Protein AF-A0A346PDL6-F1 (afdb_monomer_lite)

Foldseek 3Di:
DDDDDDPPPVVVVVVVVVVVVVVVVVVVVVVVVVVVVVVVVVVCVVVVKDWAAQDPVPSPGTWIHDPQWTADPPPGDIDGD

Secondary structure (DSSP, 8-state):
-----PPPHHHHHHHHHHHHHHHHHHHHHHHHHHHHHHHHHHHHHHTT-EEEEE-TTTSSSEEEEETTEEE-TTT--EEE-

Organism: NCBI:txid2044521

pLDDT: mean 91.23, std 12.37, range [40.0, 98.5]

Sequence (81 aa):
MDPGLRPGKHHQRRTSDRLERLEERLEATDRRVRLLQNTLCGVARNADISIGCACTRCERSYLLITDGMLVCPQCGYRQSM

Structure (mmCIF, N/CA/C/O backbone):
data_AF-A0A346PDL6-F1
#
_entry.id   AF-A0A346PDL6-F1
#
loop_
_atom_site.group_PDB
_atom_site.id
_atom_site.type_symbol
_atom_site.label_atom_id
_atom_site.label_alt_id
_atom_site.label_comp_id
_atom_site.label_asym_id
_atom_site.label_entity_id
_atom_site.label_seq_id
_atom_site.pdbx_PDB_ins_code
_atom_site.Cartn_x
_atom_site.Cartn_y
_atom_site.Cartn_z
_atom_site.occupancy
_atom_site.B_iso_or_equiv
_atom_site.auth_seq_id
_atom_site.auth_comp_id
_atom_site.auth_asym_id
_atom_site.auth_atom_id
_atom_site.pdbx_PDB_model_num
ATOM 1 N N . MET A 1 1 ? -9.497 19.684 48.415 1.00 40.00 1 MET A N 1
ATOM 2 C CA . MET A 1 1 ? -9.578 18.225 48.203 1.00 40.00 1 MET A CA 1
ATOM 3 C C . MET A 1 1 ? -10.761 17.990 47.282 1.00 40.00 1 MET A C 1
ATOM 5 O O . MET A 1 1 ? -11.889 18.113 47.736 1.00 40.00 1 MET A O 1
ATOM 9 N N . ASP A 1 2 ? -10.502 17.807 45.990 1.00 48.91 2 ASP A N 1
ATOM 10 C CA . ASP A 1 2 ? -11.538 17.649 44.961 1.00 48.91 2 ASP A CA 1
ATOM 11 C C . ASP A 1 2 ? -12.120 16.223 45.042 1.00 48.91 2 ASP A C 1
ATOM 13 O O . ASP A 1 2 ? -11.351 15.258 44.946 1.00 48.91 2 ASP A O 1
ATOM 17 N N . PRO A 1 3 ? -13.429 16.030 45.290 1.00 55.38 3 PRO A N 1
ATOM 18 C CA . PRO A 1 3 ? -14.003 14.700 45.395 1.00 55.38 3 PRO A CA 1
ATOM 19 C C . PRO A 1 3 ? -14.151 14.114 43.990 1.00 55.38 3 PRO A C 1
ATOM 21 O O . PRO A 1 3 ? -15.065 14.450 43.241 1.00 55.38 3 PRO A O 1
ATOM 24 N N . GLY A 1 4 ? -13.219 13.227 43.638 1.00 58.28 4 GLY A N 1
ATOM 25 C CA . GLY A 1 4 ? -13.171 12.543 42.352 1.00 58.28 4 GLY A CA 1
ATOM 26 C C . GLY A 1 4 ? -14.513 11.921 41.964 1.00 58.28 4 GLY A C 1
ATOM 27 O O . GLY A 1 4 ? -14.982 10.964 42.586 1.00 58.28 4 GLY A O 1
ATOM 28 N N . LEU A 1 5 ? -15.102 12.451 40.892 1.00 61.94 5 LEU A N 1
ATOM 29 C CA . LEU A 1 5 ? -16.229 11.865 40.176 1.00 61.94 5 LEU A CA 1
ATOM 30 C C . LEU A 1 5 ? -15.834 10.464 39.696 1.00 61.94 5 LEU A C 1
ATOM 32 O O . LEU A 1 5 ? -15.190 10.304 38.661 1.00 61.94 5 LEU A O 1
ATOM 36 N N . ARG A 1 6 ? -16.215 9.426 40.450 1.00 65.69 6 ARG A N 1
ATOM 37 C CA . ARG A 1 6 ? -16.142 8.046 39.962 1.00 65.69 6 ARG A CA 1
ATOM 38 C C . ARG A 1 6 ? -17.116 7.928 38.787 1.00 65.69 6 ARG A C 1
ATOM 40 O O . ARG A 1 6 ? -18.318 8.105 39.005 1.00 65.69 6 ARG A O 1
ATOM 47 N N . PRO A 1 7 ? -16.653 7.643 37.558 1.00 62.53 7 PRO A N 1
ATOM 48 C CA . PRO A 1 7 ? -17.560 7.468 36.437 1.00 62.53 7 PRO A CA 1
ATOM 49 C C . PRO A 1 7 ? -18.526 6.326 36.760 1.00 62.53 7 PRO A C 1
ATOM 51 O O . PRO A 1 7 ? -18.113 5.239 37.164 1.00 62.53 7 PRO A O 1
ATOM 54 N N . GLY A 1 8 ? -19.829 6.584 36.634 1.00 74.56 8 GLY A N 1
ATOM 55 C CA . GLY A 1 8 ? -20.849 5.579 36.926 1.00 74.56 8 GLY A CA 1
ATOM 56 C C . GLY A 1 8 ? -20.632 4.315 36.088 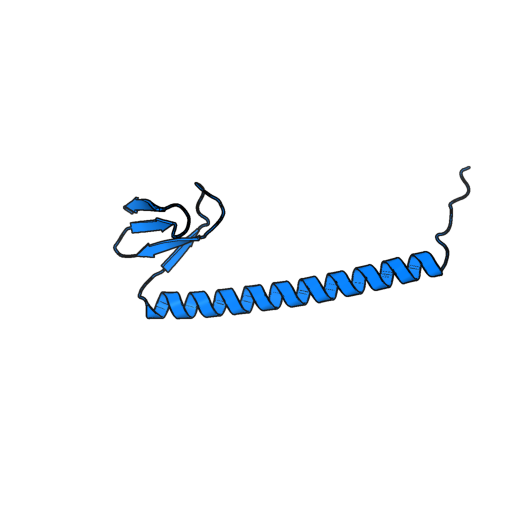1.00 74.56 8 GLY A C 1
ATOM 57 O O . GLY A 1 8 ? -20.204 4.400 34.937 1.00 74.56 8 GLY A O 1
ATOM 58 N N . LYS A 1 9 ? -20.970 3.138 36.634 1.00 74.69 9 LYS A N 1
ATOM 59 C CA . LYS A 1 9 ? -20.797 1.816 35.985 1.00 74.69 9 LYS A CA 1
ATOM 60 C C . LYS A 1 9 ? -21.277 1.774 34.522 1.00 74.69 9 LYS A C 1
ATOM 62 O O . LYS A 1 9 ? -20.714 1.062 33.698 1.00 74.69 9 LYS A O 1
ATOM 67 N N . HIS A 1 10 ? -22.302 2.557 34.189 1.00 75.00 10 HIS A N 1
ATOM 68 C CA . HIS A 1 10 ? -22.838 2.686 32.834 1.00 75.00 10 HIS A CA 1
ATOM 69 C C . HIS A 1 10 ? -21.922 3.471 31.872 1.00 75.00 10 HIS A C 1
ATOM 71 O O . HIS A 1 10 ? -21.804 3.096 30.708 1.00 75.00 10 HIS A O 1
ATOM 77 N N . HIS A 1 11 ? -21.232 4.518 32.341 1.00 77.75 11 HIS A N 1
ATOM 78 C CA . HIS A 1 11 ? -20.221 5.225 31.547 1.00 77.75 11 HIS A CA 1
ATOM 79 C C . HIS A 1 11 ? -19.023 4.315 31.262 1.00 77.75 11 HIS A C 1
ATOM 81 O O . HIS A 1 11 ? -18.569 4.238 30.127 1.00 77.75 11 HIS A O 1
ATOM 87 N N . GLN A 1 12 ? -18.577 3.555 32.267 1.00 81.75 12 GLN A N 1
ATOM 88 C CA . GLN A 1 12 ? -17.469 2.615 32.108 1.00 81.75 12 GLN A CA 1
ATOM 89 C C . GLN A 1 12 ? -17.789 1.496 31.105 1.00 81.75 12 GLN A C 1
ATOM 91 O O . GLN A 1 12 ? -16.965 1.214 30.241 1.00 81.75 12 GLN A O 1
ATOM 96 N N . ARG A 1 13 ? -19.004 0.926 31.152 1.00 81.69 13 ARG A N 1
ATOM 97 C CA . ARG A 1 13 ? -19.476 -0.041 30.143 1.00 81.69 13 ARG A CA 1
ATOM 98 C C . ARG A 1 13 ? -19.498 0.554 28.738 1.00 81.69 13 ARG A C 1
ATOM 100 O O . ARG A 1 13 ? -18.881 -0.003 27.847 1.00 81.69 13 ARG A O 1
ATOM 107 N N . ARG A 1 14 ? -20.098 1.735 28.548 1.00 86.75 14 ARG A N 1
ATOM 108 C CA . ARG A 1 14 ? -20.133 2.395 27.228 1.00 86.75 14 ARG A CA 1
ATOM 109 C C . ARG A 1 14 ? -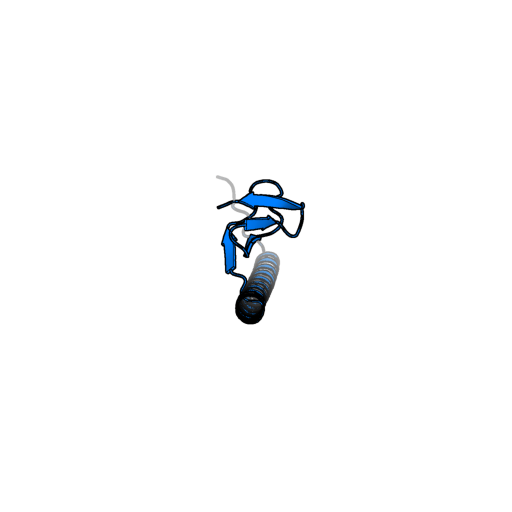18.743 2.670 26.657 1.00 86.75 14 ARG A C 1
ATOM 111 O O . ARG A 1 14 ? -18.556 2.565 25.446 1.00 86.75 14 ARG A O 1
ATOM 118 N N . THR A 1 15 ? -17.794 3.052 27.508 1.00 91.38 15 THR A N 1
ATOM 119 C CA . THR A 1 15 ? -16.399 3.244 27.102 1.00 91.38 15 THR A CA 1
ATOM 120 C C . THR A 1 15 ? -15.758 1.915 26.712 1.00 91.38 15 THR A C 1
ATOM 122 O O . THR A 1 15 ? -15.142 1.857 25.655 1.00 91.38 15 THR A O 1
ATOM 125 N N . SER A 1 16 ? -15.970 0.853 27.495 1.00 92.00 16 SER A N 1
ATOM 126 C CA . SER A 1 16 ? -15.507 -0.504 27.172 1.00 92.00 16 SER A CA 1
ATOM 127 C C . SER A 1 16 ? -16.053 -0.982 25.825 1.00 92.00 16 SER A C 1
ATOM 129 O O . SER A 1 16 ? -15.273 -1.321 24.944 1.00 92.00 16 SER A O 1
ATOM 131 N N . ASP A 1 17 ? -17.368 -0.884 25.607 1.00 93.75 17 ASP A N 1
ATOM 132 C CA . ASP A 1 17 ? -18.005 -1.306 24.353 1.00 93.75 17 ASP A CA 1
ATOM 133 C C . ASP A 1 17 ? -17.499 -0.487 23.150 1.00 93.75 17 ASP A C 1
ATOM 135 O O . ASP A 1 17 ? -17.491 -0.941 22.007 1.00 93.75 17 ASP A O 1
ATOM 139 N N . ARG A 1 18 ? -17.142 0.787 23.369 1.00 94.88 18 ARG A N 1
ATOM 140 C CA . ARG A 1 18 ? -16.573 1.638 22.317 1.00 94.88 18 ARG A CA 1
ATOM 141 C C . ARG A 1 18 ? -15.139 1.232 21.991 1.00 94.88 18 ARG A C 1
ATOM 143 O O . ARG A 1 18 ? -14.784 1.315 20.820 1.00 94.88 18 ARG A O 1
ATOM 150 N N . LEU A 1 19 ? -14.345 0.855 22.990 1.00 96.94 19 LEU A N 1
ATOM 151 C CA . LEU A 1 19 ? -12.977 0.381 22.791 1.00 96.94 19 LEU A CA 1
ATOM 152 C C . LEU A 1 19 ? -12.971 -0.941 22.031 1.00 96.94 19 LEU A C 1
ATOM 154 O O . LEU A 1 19 ? -12.335 -1.003 20.988 1.00 96.94 19 LEU A O 1
ATOM 158 N N . GLU A 1 20 ? -13.784 -1.907 22.452 1.00 96.56 20 GLU A N 1
ATOM 159 C CA . GLU A 1 20 ? -13.927 -3.204 21.776 1.00 96.56 20 GLU A CA 1
ATOM 160 C C . GLU A 1 20 ? -14.296 -3.024 20.294 1.00 96.56 20 GLU A C 1
ATOM 162 O O . GLU A 1 20 ? -13.605 -3.508 19.402 1.00 96.56 20 GLU A O 1
ATOM 167 N N . ARG A 1 21 ? -15.293 -2.180 19.990 1.00 96.94 21 ARG A N 1
ATOM 168 C CA . ARG A 1 21 ? -15.646 -1.860 18.593 1.00 96.94 21 ARG A CA 1
ATOM 169 C C . ARG A 1 21 ? -14.530 -1.168 17.807 1.00 96.94 21 ARG A C 1
ATOM 171 O O . ARG A 1 21 ? -14.517 -1.239 16.578 1.00 96.94 21 ARG A O 1
ATOM 178 N N . LEU A 1 22 ? -13.663 -0.395 18.459 1.00 97.94 22 LEU A N 1
ATOM 179 C CA . LEU A 1 22 ? -12.528 0.246 17.790 1.00 97.94 22 LEU A CA 1
ATOM 180 C C . LEU A 1 22 ? -11.410 -0.762 17.523 1.00 97.94 22 LEU A C 1
ATOM 182 O O . LEU A 1 22 ? -10.836 -0.716 16.438 1.00 97.94 22 LEU A O 1
ATOM 186 N N . GLU A 1 23 ? -11.155 -1.668 18.462 1.00 97.88 23 GLU A N 1
ATOM 187 C CA . GLU A 1 23 ? -10.199 -2.770 18.329 1.00 97.88 23 GLU A CA 1
ATOM 188 C C . GLU A 1 23 ? -10.604 -3.698 17.181 1.00 97.88 23 GLU A C 1
ATOM 190 O O . GLU A 1 23 ? -9.831 -3.875 16.242 1.00 97.88 23 GLU A O 1
ATOM 195 N N . GLU A 1 24 ? -11.858 -4.155 17.145 1.00 98.06 24 GLU A N 1
ATOM 196 C CA . GLU A 1 24 ? -12.383 -4.985 16.051 1.00 98.06 24 GLU A CA 1
ATOM 197 C C . GLU A 1 24 ? -12.248 -4.301 14.681 1.00 98.06 24 GLU A C 1
ATOM 199 O O . GLU A 1 24 ? -11.864 -4.912 13.679 1.00 98.06 24 GLU A O 1
ATOM 204 N N . ARG A 1 25 ? -12.556 -2.999 14.612 1.00 98.06 25 ARG A N 1
ATOM 205 C CA . ARG A 1 25 ? -12.430 -2.221 13.371 1.00 98.06 25 ARG A CA 1
ATOM 206 C C . ARG A 1 25 ? -10.978 -2.050 12.948 1.00 98.06 25 ARG A C 1
ATOM 208 O O . ARG A 1 25 ? -10.710 -2.038 11.742 1.00 98.06 25 ARG A O 1
ATOM 215 N N . LEU A 1 26 ? -10.066 -1.887 13.903 1.00 98.44 26 LEU A N 1
ATOM 216 C CA . LEU A 1 26 ? -8.637 -1.787 13.639 1.00 98.44 26 LEU A CA 1
ATOM 217 C C . LEU A 1 26 ? -8.115 -3.116 13.092 1.00 98.44 26 LEU A C 1
ATOM 219 O O . LEU A 1 26 ? -7.549 -3.130 12.003 1.00 98.44 26 LEU A O 1
ATOM 223 N N . GLU A 1 27 ? -8.417 -4.231 13.756 1.00 98.25 27 GLU A N 1
ATOM 224 C CA . GLU A 1 27 ? -8.030 -5.572 13.307 1.00 98.25 27 GLU A CA 1
ATOM 225 C C . GLU A 1 27 ? -8.576 -5.896 11.911 1.00 98.25 27 GLU A C 1
ATOM 227 O O . GLU A 1 27 ? -7.852 -6.397 11.042 1.00 98.25 27 GLU A O 1
ATOM 232 N N . ALA A 1 28 ? -9.844 -5.567 11.652 1.00 98.06 28 ALA A N 1
ATOM 233 C CA . ALA A 1 28 ? -10.453 -5.749 10.339 1.00 98.06 28 ALA A CA 1
ATOM 234 C C . ALA A 1 28 ? -9.765 -4.894 9.261 1.00 98.06 28 ALA A C 1
ATOM 236 O O . ALA A 1 28 ? -9.556 -5.357 8.133 1.00 98.06 28 ALA A O 1
ATOM 237 N N . THR A 1 29 ? -9.391 -3.658 9.600 1.00 98.25 29 THR A N 1
ATOM 238 C CA . THR A 1 29 ? -8.676 -2.752 8.691 1.00 98.25 29 THR A CA 1
ATOM 239 C C . THR A 1 29 ? -7.269 -3.266 8.409 1.00 98.25 29 THR A C 1
ATOM 241 O O . THR A 1 29 ? -6.898 -3.375 7.241 1.00 98.25 29 THR A O 1
ATOM 244 N N . ASP A 1 30 ? -6.524 -3.679 9.431 1.00 98.44 30 ASP A N 1
ATOM 245 C CA . ASP A 1 30 ? -5.177 -4.238 9.293 1.00 98.44 30 ASP A CA 1
ATOM 246 C C . ASP A 1 30 ? -5.184 -5.513 8.450 1.00 98.44 30 ASP A C 1
ATOM 248 O O . ASP A 1 30 ? -4.363 -5.680 7.540 1.00 98.44 30 ASP A O 1
ATOM 252 N N . ARG A 1 31 ? -6.159 -6.400 8.681 1.00 98.44 31 ARG A N 1
ATOM 253 C CA . ARG A 1 31 ? -6.354 -7.594 7.852 1.00 98.44 31 ARG A CA 1
ATOM 254 C C . ARG A 1 31 ? -6.606 -7.218 6.395 1.00 98.44 31 ARG A C 1
ATOM 256 O O . ARG A 1 31 ? -6.007 -7.815 5.499 1.00 98.44 31 ARG A O 1
ATOM 263 N N . ARG A 1 32 ? -7.466 -6.228 6.142 1.00 98.38 32 ARG A N 1
ATOM 264 C CA . ARG A 1 32 ? -7.758 -5.752 4.784 1.00 98.38 32 ARG A CA 1
ATOM 265 C C . ARG A 1 32 ? -6.522 -5.146 4.118 1.00 98.38 32 ARG A C 1
ATOM 267 O O . ARG A 1 32 ? -6.278 -5.443 2.951 1.00 98.38 32 ARG A O 1
ATOM 274 N N . VAL A 1 33 ? -5.732 -4.353 4.840 1.00 97.50 33 VAL A N 1
ATOM 275 C CA . VAL A 1 33 ? -4.480 -3.770 4.332 1.00 97.50 33 VAL A CA 1
ATOM 276 C C . VAL A 1 33 ? -3.500 -4.869 3.927 1.00 97.50 33 VAL A C 1
ATOM 278 O O . VAL A 1 33 ? -3.006 -4.839 2.802 1.00 97.50 33 VAL A O 1
ATOM 281 N N . ARG A 1 34 ? -3.289 -5.889 4.770 1.00 98.00 34 ARG A N 1
ATOM 282 C CA . ARG A 1 34 ? -2.405 -7.026 4.444 1.00 98.00 34 ARG A CA 1
ATOM 283 C C . ARG A 1 34 ? -2.865 -7.788 3.202 1.00 98.00 34 ARG A C 1
ATOM 285 O O . ARG A 1 34 ? -2.050 -8.127 2.349 1.00 98.00 34 ARG A O 1
ATOM 292 N N . LEU A 1 35 ? -4.169 -8.040 3.069 1.00 98.50 35 LEU A N 1
ATOM 293 C CA . LEU A 1 35 ? -4.727 -8.708 1.886 1.00 98.50 35 LEU A CA 1
ATOM 294 C C . LEU A 1 35 ? -4.495 -7.895 0.608 1.00 98.50 35 LEU A C 1
ATOM 296 O O . LEU A 1 35 ? -4.083 -8.454 -0.411 1.00 98.50 35 LEU A O 1
ATOM 300 N N . LEU A 1 36 ? -4.720 -6.580 0.664 1.00 97.12 36 LEU A N 1
ATOM 301 C CA . LEU A 1 36 ? -4.468 -5.685 -0.465 1.00 97.12 36 LEU A CA 1
ATOM 302 C C . LEU A 1 36 ? -2.978 -5.623 -0.811 1.00 97.12 36 LEU A C 1
ATOM 304 O O . LEU A 1 36 ? -2.642 -5.737 -1.983 1.00 97.12 36 LEU A O 1
ATOM 308 N N . GLN A 1 37 ? -2.088 -5.524 0.179 1.00 95.25 37 GLN A N 1
ATOM 309 C CA . GLN A 1 37 ? -0.637 -5.556 -0.036 1.00 95.25 37 GLN A CA 1
ATOM 310 C C . GLN A 1 37 ? -0.195 -6.851 -0.723 1.00 95.25 37 GLN A C 1
ATOM 312 O O . GLN A 1 37 ? 0.489 -6.802 -1.741 1.00 95.25 37 GLN A O 1
ATOM 317 N N . ASN A 1 38 ? -0.642 -8.008 -0.229 1.00 97.38 38 ASN A N 1
ATOM 318 C CA . ASN A 1 38 ? -0.311 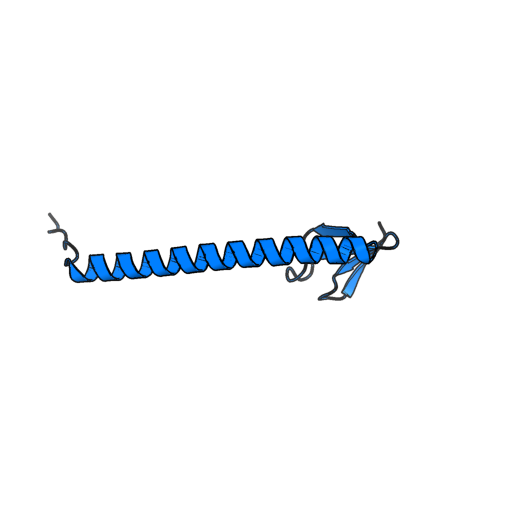-9.302 -0.828 1.0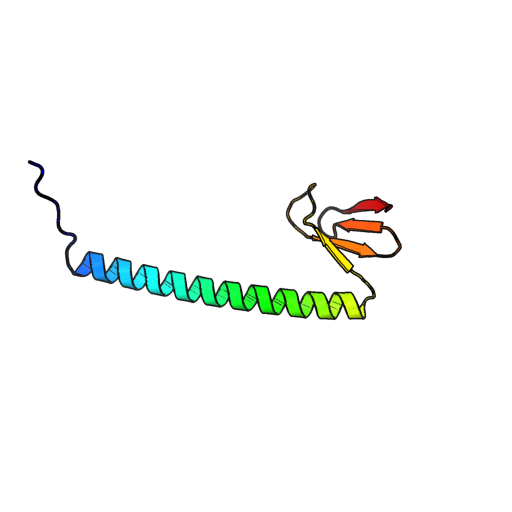0 97.38 38 ASN A CA 1
ATOM 319 C C . ASN A 1 38 ? -0.811 -9.407 -2.274 1.00 97.38 38 ASN A C 1
ATOM 321 O O . ASN A 1 38 ? -0.085 -9.874 -3.152 1.00 97.38 38 ASN A O 1
ATOM 325 N N . THR A 1 39 ? -2.034 -8.937 -2.524 1.00 97.56 39 THR A N 1
ATOM 326 C CA . THR A 1 39 ? -2.630 -8.926 -3.865 1.00 97.56 39 THR A CA 1
ATOM 327 C C . THR A 1 39 ? -1.853 -8.007 -4.805 1.00 97.56 39 THR A C 1
ATOM 329 O O . THR A 1 39 ? -1.501 -8.423 -5.905 1.00 97.56 39 THR A O 1
ATOM 332 N N . LEU A 1 40 ? -1.523 -6.788 -4.366 1.00 95.69 40 LEU A N 1
ATOM 333 C CA . LEU A 1 40 ? -0.742 -5.826 -5.147 1.00 95.69 40 LEU A CA 1
ATOM 334 C C . LEU A 1 40 ? 0.656 -6.356 -5.467 1.00 95.69 40 LEU A C 1
ATOM 336 O O . LEU A 1 40 ? 1.094 -6.223 -6.603 1.00 95.69 40 LEU A O 1
ATOM 340 N N . CYS A 1 41 ? 1.326 -7.021 -4.522 1.00 94.00 41 CYS A N 1
ATOM 341 C CA . CYS A 1 41 ? 2.599 -7.694 -4.785 1.00 94.00 41 CYS A CA 1
ATOM 342 C C . CYS A 1 41 ? 2.463 -8.794 -5.848 1.00 94.00 41 CYS A C 1
ATOM 344 O O . CYS A 1 41 ? 3.341 -8.937 -6.694 1.00 94.00 41 CYS A O 1
ATOM 346 N N . GLY A 1 42 ? 1.375 -9.571 -5.824 1.00 97.62 42 GLY A N 1
ATOM 347 C CA . GLY A 1 42 ? 1.087 -10.569 -6.858 1.00 97.62 42 GLY A CA 1
ATOM 348 C C . GLY A 1 42 ? 0.858 -9.940 -8.235 1.00 97.62 42 GLY A C 1
ATOM 349 O O . GLY A 1 42 ? 1.460 -10.368 -9.215 1.00 97.62 42 GLY A O 1
ATOM 350 N N . VAL A 1 43 ? 0.044 -8.884 -8.299 1.00 96.88 43 VAL A N 1
ATOM 351 C CA . VAL A 1 43 ? -0.227 -8.132 -9.536 1.00 96.88 43 VAL A CA 1
ATOM 352 C C . VAL A 1 43 ? 1.049 -7.500 -10.092 1.00 96.88 43 VAL A C 1
ATOM 354 O O . VAL A 1 43 ? 1.308 -7.620 -11.284 1.00 96.88 43 VAL A O 1
ATOM 357 N N . ALA A 1 44 ? 1.859 -6.870 -9.241 1.00 95.81 44 ALA A N 1
ATOM 358 C CA . ALA A 1 44 ? 3.099 -6.213 -9.638 1.00 95.81 44 ALA A CA 1
ATOM 359 C C . ALA A 1 44 ? 4.093 -7.215 -10.245 1.00 95.81 44 ALA A C 1
ATOM 361 O O . ALA A 1 44 ? 4.592 -6.984 -11.341 1.00 95.81 44 ALA A O 1
ATOM 362 N N . ARG A 1 45 ? 4.279 -8.383 -9.609 1.00 95.31 45 ARG A N 1
ATOM 363 C CA . ARG A 1 45 ? 5.100 -9.472 -10.169 1.00 95.31 45 ARG A CA 1
ATOM 364 C C . ARG A 1 45 ? 4.583 -9.960 -11.520 1.00 95.31 45 ARG A C 1
ATOM 366 O O . ARG A 1 45 ? 5.378 -10.151 -12.428 1.00 95.31 45 ARG A O 1
ATOM 373 N N . ASN A 1 46 ? 3.269 -10.141 -11.665 1.00 97.31 46 ASN A N 1
ATOM 374 C CA . ASN A 1 46 ? 2.675 -10.587 -12.930 1.00 97.31 46 ASN A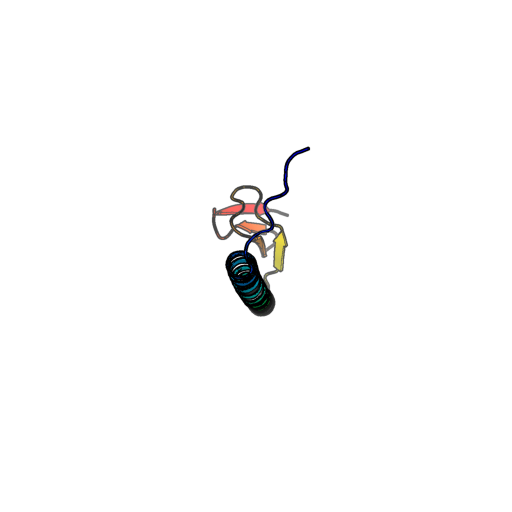 CA 1
ATOM 375 C C . ASN A 1 46 ? 2.825 -9.558 -14.061 1.00 97.31 46 ASN A C 1
ATOM 377 O O . ASN A 1 46 ? 2.806 -9.937 -15.227 1.00 97.31 46 ASN A O 1
ATOM 381 N N . ALA A 1 47 ? 2.939 -8.275 -13.720 1.00 95.69 47 ALA A N 1
ATOM 382 C CA . ALA A 1 47 ? 3.119 -7.184 -14.670 1.00 95.69 47 ALA A CA 1
ATOM 383 C C . ALA A 1 47 ? 4.594 -6.801 -14.899 1.00 95.69 47 ALA A C 1
ATOM 385 O O . ALA A 1 47 ? 4.841 -5.856 -15.637 1.00 95.69 47 ALA A O 1
ATOM 386 N N . ASP A 1 48 ? 5.545 -7.490 -14.258 1.00 95.56 48 ASP A N 1
ATOM 387 C CA . ASP A 1 48 ? 6.971 -7.124 -14.222 1.00 95.56 48 ASP A CA 1
ATOM 388 C C . ASP A 1 48 ? 7.225 -5.680 -13.731 1.00 95.56 48 ASP A C 1
ATOM 390 O O . ASP A 1 48 ? 8.036 -4.919 -14.256 1.00 95.56 48 ASP A O 1
ATOM 394 N N . ILE A 1 49 ? 6.478 -5.275 -12.701 1.00 96.06 49 ILE A N 1
ATOM 395 C CA . ILE A 1 49 ? 6.568 -3.961 -12.055 1.00 96.06 49 ILE A CA 1
ATOM 396 C C . ILE A 1 49 ? 7.024 -4.152 -10.609 1.00 96.06 49 ILE A C 1
ATOM 398 O O . ILE A 1 49 ? 6.592 -5.073 -9.914 1.00 96.06 49 ILE A O 1
ATOM 402 N N . SER A 1 50 ? 7.851 -3.235 -10.110 1.00 95.19 50 SER A N 1
ATOM 403 C CA . SER A 1 50 ? 8.175 -3.136 -8.682 1.00 95.19 50 SER A CA 1
ATOM 404 C C . SER A 1 50 ? 7.424 -1.974 -8.024 1.00 95.19 50 SER A C 1
ATOM 406 O O . SER A 1 50 ? 7.205 -0.934 -8.637 1.00 95.19 50 SER A O 1
ATOM 408 N N . ILE A 1 51 ? 7.010 -2.129 -6.764 1.00 95.56 51 ILE A N 1
ATOM 409 C CA . ILE A 1 51 ? 6.374 -1.055 -5.981 1.00 95.56 51 ILE A CA 1
ATOM 410 C C . ILE A 1 51 ? 7.451 -0.408 -5.102 1.00 95.56 51 ILE A C 1
ATOM 412 O O . ILE A 1 51 ? 8.089 -1.090 -4.304 1.00 95.56 51 ILE A O 1
ATOM 416 N N . GLY A 1 52 ? 7.668 0.895 -5.276 1.00 93.69 52 GLY A N 1
ATOM 417 C CA . GLY A 1 52 ? 8.667 1.692 -4.564 1.00 93.69 52 GLY A CA 1
ATOM 418 C C . GLY A 1 52 ? 8.134 2.344 -3.288 1.00 93.69 52 GLY A C 1
ATOM 419 O O . GLY A 1 52 ? 7.289 1.792 -2.588 1.00 93.69 52 GLY A O 1
ATOM 420 N N . CYS A 1 53 ? 8.639 3.539 -2.972 1.00 93.75 53 CYS A N 1
ATOM 421 C CA . CYS A 1 53 ? 8.213 4.334 -1.817 1.00 93.75 53 CYS A CA 1
ATOM 422 C C . CYS A 1 53 ? 6.943 5.160 -2.101 1.00 93.75 53 CYS A C 1
ATOM 424 O O . CYS A 1 53 ? 6.451 5.220 -3.230 1.00 93.75 53 CYS A O 1
ATOM 426 N N . ALA A 1 54 ? 6.390 5.793 -1.062 1.00 96.94 54 ALA A N 1
ATOM 427 C CA . ALA A 1 54 ? 5.279 6.726 -1.216 1.00 96.94 54 ALA A CA 1
ATOM 428 C C . ALA A 1 54 ? 5.694 7.926 -2.083 1.00 96.94 54 ALA A C 1
ATOM 430 O O . ALA A 1 54 ? 6.801 8.452 -1.961 1.00 96.94 54 ALA A O 1
ATOM 431 N N . CYS A 1 55 ? 4.796 8.384 -2.952 1.00 97.38 55 CYS A N 1
ATOM 432 C CA . CYS A 1 55 ? 5.037 9.559 -3.773 1.00 97.38 55 CYS A CA 1
ATOM 433 C C . CYS A 1 55 ? 5.090 10.814 -2.895 1.00 97.38 55 CYS A C 1
ATOM 435 O O . CYS A 1 55 ? 4.067 11.245 -2.374 1.00 97.38 55 CYS A O 1
ATOM 437 N N . THR A 1 56 ? 6.250 11.459 -2.813 1.00 96.31 56 THR A N 1
ATOM 438 C CA . THR A 1 56 ? 6.448 12.698 -2.038 1.00 96.31 56 THR A CA 1
ATOM 439 C C . THR A 1 56 ? 5.753 13.921 -2.642 1.00 96.31 56 THR A C 1
ATOM 441 O O . THR A 1 56 ? 5.623 14.944 -1.984 1.00 96.31 56 THR A O 1
ATOM 444 N N . ARG A 1 57 ? 5.289 13.840 -3.899 1.00 97.00 57 ARG A N 1
ATOM 445 C CA . ARG A 1 57 ? 4.582 14.945 -4.565 1.00 97.00 57 ARG A CA 1
ATOM 446 C C . ARG A 1 57 ? 3.108 15.031 -4.179 1.00 97.00 57 ARG A C 1
ATOM 448 O O . ARG A 1 57 ? 2.570 16.129 -4.116 1.00 97.00 57 ARG A O 1
ATOM 455 N N . CYS A 1 58 ? 2.427 13.894 -4.032 1.00 97.62 58 CYS A N 1
ATOM 456 C CA . CYS A 1 58 ? 0.989 13.881 -3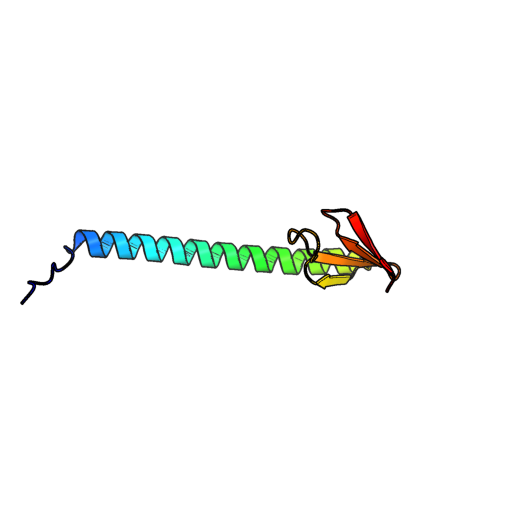.743 1.00 97.62 58 CYS A CA 1
ATOM 457 C C . CYS A 1 58 ? 0.605 13.095 -2.495 1.00 97.62 58 CYS A C 1
ATOM 459 O O . CYS A 1 58 ? -0.531 13.241 -2.068 1.00 97.62 58 CYS A O 1
ATOM 461 N N . GLU A 1 59 ? 1.488 12.244 -1.964 1.00 96.69 59 GLU A N 1
ATOM 462 C CA . GLU A 1 59 ? 1.295 11.435 -0.748 1.00 96.69 59 GLU A CA 1
ATOM 463 C C . GLU A 1 59 ? 0.075 10.500 -0.781 1.00 96.69 59 GLU A C 1
ATOM 465 O O . GLU A 1 59 ? -0.365 9.964 0.231 1.00 96.69 59 GLU A O 1
ATOM 470 N N . ARG A 1 60 ? -0.477 10.266 -1.975 1.00 96.69 60 ARG A N 1
ATOM 471 C CA . ARG A 1 60 ? -1.715 9.500 -2.177 1.00 96.69 60 ARG A CA 1
ATOM 472 C C . ARG A 1 60 ? -1.499 8.123 -2.794 1.00 96.69 60 ARG A C 1
ATOM 474 O O . ARG A 1 60 ? -2.461 7.376 -2.942 1.00 96.69 60 ARG A O 1
ATOM 481 N N . SER A 1 61 ? -0.275 7.800 -3.208 1.00 96.38 61 SER A N 1
ATOM 482 C CA . SER A 1 61 ? 0.052 6.518 -3.837 1.00 96.38 61 SER A CA 1
ATOM 483 C C . SER A 1 61 ? 1.534 6.176 -3.693 1.00 96.38 61 SER A C 1
ATOM 485 O O . SER A 1 61 ? 2.355 7.065 -3.463 1.00 96.38 61 SER A O 1
ATOM 487 N N . TYR A 1 62 ? 1.867 4.898 -3.858 1.00 96.44 62 TYR A N 1
ATOM 488 C CA . TYR A 1 62 ? 3.242 4.428 -4.009 1.00 96.44 62 TYR A CA 1
ATOM 489 C C . TYR A 1 62 ? 3.714 4.605 -5.457 1.00 96.44 62 TYR A C 1
ATOM 491 O O . TYR A 1 62 ? 2.916 4.556 -6.394 1.00 96.44 62 TYR A O 1
ATOM 499 N N . LEU A 1 63 ? 5.014 4.827 -5.641 1.00 97.19 63 LEU A N 1
ATOM 500 C CA . LEU A 1 63 ? 5.634 4.868 -6.960 1.00 97.19 63 LEU A CA 1
ATOM 501 C C . LEU A 1 63 ? 5.712 3.456 -7.548 1.00 97.19 63 LEU A C 1
ATOM 503 O O . LEU A 1 63 ? 6.023 2.497 -6.846 1.00 97.19 63 LEU A O 1
ATOM 507 N N . LEU A 1 64 ? 5.451 3.344 -8.844 1.00 97.12 64 LEU A N 1
ATOM 508 C CA . LEU A 1 64 ? 5.699 2.153 -9.643 1.00 97.12 64 LEU A CA 1
ATOM 509 C C . LEU A 1 64 ? 7.071 2.285 -10.300 1.00 97.12 64 LEU A C 1
ATOM 511 O O . LEU A 1 64 ? 7.392 3.335 -10.852 1.00 97.12 64 LEU A O 1
ATOM 515 N N . ILE A 1 65 ? 7.863 1.226 -10.227 1.00 96.56 65 ILE A N 1
ATOM 516 C CA . ILE A 1 65 ? 9.172 1.086 -10.853 1.00 96.56 65 ILE A CA 1
ATOM 517 C C . ILE A 1 65 ? 9.012 0.150 -12.047 1.00 96.56 65 ILE A C 1
ATOM 519 O O . ILE A 1 65 ? 8.684 -1.025 -11.871 1.00 96.56 65 ILE A O 1
ATOM 523 N N . THR A 1 66 ? 9.222 0.676 -13.247 1.00 95.56 66 THR A N 1
ATOM 524 C CA . THR A 1 66 ? 9.094 -0.060 -14.513 1.00 95.56 66 THR A CA 1
ATOM 525 C C . THR A 1 66 ? 9.920 0.640 -15.587 1.00 95.56 66 THR A C 1
ATOM 527 O O . THR A 1 66 ? 10.019 1.866 -15.561 1.00 95.56 66 THR A O 1
ATOM 530 N N . ASP A 1 67 ? 10.564 -0.111 -16.482 1.00 93.44 67 ASP A N 1
ATOM 531 C CA . ASP A 1 67 ? 11.359 0.426 -17.600 1.00 93.44 67 ASP A CA 1
ATOM 532 C C . ASP A 1 67 ? 12.400 1.494 -17.201 1.00 93.44 67 ASP A C 1
ATOM 534 O O . ASP A 1 67 ? 12.576 2.503 -17.881 1.00 93.44 67 ASP A O 1
ATOM 538 N N . GLY A 1 68 ? 13.065 1.321 -16.053 1.00 94.25 68 GLY A N 1
ATOM 539 C CA . GLY A 1 68 ? 14.033 2.307 -15.547 1.00 94.25 68 GLY A CA 1
ATOM 540 C C . GLY A 1 68 ? 13.405 3.636 -15.100 1.00 94.25 68 GLY A C 1
ATOM 541 O O . GLY A 1 68 ? 14.112 4.621 -14.912 1.00 94.25 68 GLY A O 1
ATOM 542 N N . MET A 1 69 ? 12.087 3.679 -14.903 1.00 96.00 69 MET A N 1
ATOM 543 C CA . MET A 1 69 ? 11.339 4.867 -14.500 1.00 96.00 69 MET A CA 1
ATOM 544 C C . MET A 1 69 ? 10.614 4.646 -13.171 1.00 96.00 69 MET A C 1
ATOM 546 O O . MET A 1 69 ? 10.007 3.605 -12.928 1.00 96.00 69 MET A O 1
ATOM 550 N N . LEU A 1 70 ? 10.610 5.681 -12.337 1.00 96.62 70 LEU A N 1
ATOM 551 C CA . LEU A 1 70 ? 9.699 5.860 -11.212 1.00 96.62 70 LEU A CA 1
ATOM 552 C C . LEU A 1 70 ? 8.463 6.614 -11.694 1.00 96.62 70 LEU A C 1
ATOM 554 O O . LEU A 1 70 ? 8.585 7.720 -12.218 1.00 96.62 70 LEU A O 1
ATOM 558 N N . VAL A 1 71 ? 7.270 6.054 -11.497 1.00 97.19 71 VAL A N 1
ATOM 559 C CA . VAL A 1 71 ? 6.002 6.633 -11.959 1.00 97.19 71 VAL A CA 1
ATOM 560 C C . VAL A 1 71 ? 4.973 6.644 -10.832 1.00 97.19 71 VAL A C 1
ATOM 562 O O . VAL A 1 71 ? 4.663 5.610 -10.253 1.00 97.19 71 VAL A O 1
ATOM 565 N N . CYS A 1 72 ? 4.380 7.799 -10.534 1.00 97.44 72 CYS A N 1
ATOM 566 C CA . CYS A 1 72 ? 3.217 7.879 -9.652 1.00 97.44 72 CYS A CA 1
ATOM 567 C C . CYS A 1 72 ? 1.928 7.697 -10.467 1.00 97.44 72 CYS A C 1
ATOM 569 O O . CYS A 1 72 ? 1.619 8.567 -11.289 1.00 97.44 72 CYS A O 1
ATOM 571 N N . PRO A 1 73 ? 1.121 6.653 -10.208 1.00 95.75 73 PRO A N 1
ATOM 572 C CA . PRO A 1 73 ? -0.116 6.420 -10.953 1.00 95.75 73 PRO A CA 1
ATOM 573 C C . PRO A 1 73 ? -1.208 7.450 -10.625 1.00 95.75 73 PRO A C 1
ATOM 575 O O . PRO A 1 73 ? -2.149 7.614 -11.391 1.00 95.75 73 PRO A O 1
ATOM 578 N N . GLN A 1 74 ? -1.084 8.166 -9.502 1.00 97.88 74 GLN A N 1
ATOM 579 C CA . GLN A 1 74 ? -2.104 9.108 -9.039 1.00 97.88 74 GLN A CA 1
ATOM 580 C C . GLN A 1 74 ? -1.922 10.534 -9.575 1.00 97.88 74 GLN A C 1
ATOM 582 O O . GLN A 1 74 ? -2.909 11.206 -9.857 1.00 97.88 74 GLN A O 1
ATOM 587 N N . CYS A 1 75 ? -0.687 11.042 -9.648 1.00 97.69 75 CYS A N 1
ATOM 588 C CA . CYS A 1 75 ? -0.417 12.435 -10.041 1.00 97.69 75 CYS A CA 1
ATOM 589 C C . CYS A 1 75 ? 0.434 12.570 -11.309 1.00 97.69 75 CYS A C 1
ATOM 591 O O . CYS A 1 75 ? 0.749 13.689 -11.709 1.00 97.69 75 CYS A O 1
ATOM 593 N N . GLY A 1 76 ? 0.844 11.451 -11.915 1.00 96.06 76 GLY A N 1
ATOM 594 C CA . GLY A 1 76 ? 1.658 11.447 -13.130 1.00 96.06 76 GLY A CA 1
ATOM 595 C C . GLY A 1 76 ? 3.106 11.897 -12.924 1.00 96.06 76 GLY A C 1
ATOM 596 O O . GLY A 1 76 ? 3.804 12.136 -13.905 1.00 96.06 76 GLY A O 1
ATOM 597 N N . TYR A 1 77 ? 3.577 12.025 -11.676 1.00 96.81 77 TYR A N 1
ATOM 598 C CA . TYR A 1 77 ? 5.003 12.226 -11.406 1.00 96.81 77 TYR A CA 1
ATOM 599 C C . TYR A 1 77 ? 5.823 11.117 -12.069 1.00 96.81 77 TYR A C 1
ATOM 601 O O . TYR A 1 77 ? 5.462 9.946 -11.961 1.00 96.81 77 TYR A O 1
ATOM 609 N N . ARG A 1 78 ? 6.907 11.497 -12.749 1.00 95.94 78 ARG A N 1
ATOM 610 C CA . ARG A 1 78 ? 7.805 10.590 -13.458 1.00 95.94 78 ARG A CA 1
ATOM 611 C C . ARG A 1 78 ? 9.250 11.029 -13.270 1.00 95.94 78 ARG A C 1
ATOM 613 O O . ARG A 1 78 ? 9.531 12.221 -13.372 1.00 95.94 78 ARG A O 1
ATOM 620 N N . GLN A 1 79 ? 10.141 10.077 -13.033 1.00 95.56 79 GLN A N 1
ATOM 621 C CA . GLN A 1 79 ? 11.580 10.306 -12.922 1.00 95.56 79 GLN A CA 1
ATOM 622 C C . GLN A 1 79 ? 12.332 9.088 -13.466 1.00 95.56 79 GLN A C 1
ATOM 624 O O . GLN A 1 79 ? 11.973 7.964 -13.133 1.00 95.56 79 GLN A O 1
ATOM 629 N N . SER A 1 80 ? 13.349 9.303 -14.297 1.00 94.31 80 SER A N 1
ATOM 630 C CA . SER A 1 80 ? 14.282 8.244 -14.699 1.00 94.31 80 SER A CA 1
ATOM 631 C C . SER A 1 80 ? 15.210 7.889 -13.542 1.00 94.31 80 SER A C 1
ATOM 633 O O . SER A 1 80 ? 15.660 8.791 -12.830 1.00 94.31 80 SER A O 1
ATOM 635 N N . MET A 1 81 ? 15.479 6.599 -13.365 1.00 79.62 81 MET A N 1
ATOM 636 C CA . MET A 1 81 ? 16.466 6.093 -12.408 1.00 79.62 81 MET A CA 1
ATOM 637 C C . MET A 1 81 ? 17.877 6.089 -12.985 1.00 79.62 81 MET A C 1
ATOM 639 O O . MET A 1 81 ? 18.013 5.954 -14.221 1.00 79.62 81 MET A O 1
#

Radius of gyration: 22.37 Å; chains: 1; bounding box: 39×29×66 Å